Protein AF-A0A837CA44-F1 (afdb_monomer_lite)

Secondary structure (DSSP, 8-state):
-EEEE-SSEEEEEE---TTTTT--SHHHHHHHHHHHHHHHTT--EEEEEE-SHHHHHHHHHTT-EES-HHHHHHHHHHHH-TT---SS---EEEE-

Organism: NCBI:txid754504

Sequence (96 aa):
MTVAPGRNSLRILSIENLGRSRYKGVGTAMIEVADHTRQSAGLSKLSLLSQDEGASAFFYKKGFRFADEGKNAEMRTVISNPRYVSDEILMGEMER

Foldseek 3Di:
DDWDDDPQEIEDEDDDDPPCVPDPCSVVVVVVVSVVVSVVVNHDKYKYWFPDQVVLLVVVVVVKDDPDVVLVVQSVVCVVDVPDDDPDDNTTMIMD

InterPro domains:
  IPR016181 Acyl-CoA N-acyltransferase [SSF55729] (22-71)

pLDDT: mean 92.98, std 3.91, range [80.62, 97.62]

Radius of gyration: 13.85 Å; chains: 1; bounding box: 35×28×38 Å

Structure (mmCIF, N/CA/C/O backbone):
data_AF-A0A837CA44-F1
#
_entry.id   AF-A0A837CA44-F1
#
loop_
_atom_site.group_PDB
_atom_site.id
_atom_site.type_symbol
_atom_site.label_atom_id
_atom_site.label_alt_id
_atom_site.label_comp_id
_atom_site.label_asym_id
_atom_site.label_entity_id
_atom_site.label_seq_id
_atom_site.pdbx_PDB_ins_code
_atom_site.Cartn_x
_atom_site.Cartn_y
_atom_site.Cartn_z
_atom_site.occupancy
_atom_site.B_iso_or_equiv
_atom_site.auth_seq_id
_atom_site.auth_comp_id
_atom_site.auth_asym_id
_atom_site.auth_atom_id
_atom_site.pdbx_PDB_model_num
ATOM 1 N N . MET A 1 1 ? -7.637 -11.335 3.110 1.00 89.88 1 MET A N 1
ATOM 2 C CA . MET A 1 1 ? -6.890 -10.143 3.559 1.00 89.88 1 MET A CA 1
ATOM 3 C C . MET A 1 1 ? -6.812 -10.201 5.065 1.00 89.88 1 MET A C 1
ATOM 5 O O . MET A 1 1 ? -7.831 -10.491 5.682 1.00 89.88 1 MET A O 1
ATOM 9 N N . THR A 1 2 ? -5.645 -9.908 5.626 1.00 94.31 2 THR A N 1
ATOM 10 C CA . THR A 1 2 ? -5.450 -9.823 7.077 1.00 94.31 2 THR A CA 1
ATOM 11 C C . THR A 1 2 ? -5.062 -8.397 7.444 1.00 94.31 2 THR A C 1
ATOM 13 O O . THR A 1 2 ? -4.231 -7.790 6.764 1.00 94.31 2 THR A O 1
ATOM 16 N N . VAL A 1 3 ? -5.663 -7.861 8.507 1.00 94.81 3 VAL A N 1
ATOM 17 C CA . VAL A 1 3 ? -5.384 -6.518 9.030 1.00 94.81 3 VAL A CA 1
ATOM 18 C C . VAL A 1 3 ? -5.116 -6.569 10.531 1.00 94.81 3 VAL A C 1
ATOM 20 O O . VAL A 1 3 ? -5.620 -7.457 11.217 1.00 94.81 3 VAL A O 1
ATOM 23 N N . ALA A 1 4 ? -4.349 -5.611 11.041 1.00 94.94 4 ALA A N 1
ATOM 24 C CA . ALA A 1 4 ? -4.111 -5.431 12.468 1.00 94.94 4 ALA A CA 1
ATOM 25 C C . ALA A 1 4 ? -4.288 -3.958 12.869 1.00 94.94 4 ALA A C 1
ATOM 27 O O . ALA A 1 4 ? -3.830 -3.070 12.142 1.00 94.94 4 ALA A O 1
ATOM 28 N N . PRO A 1 5 ? -4.940 -3.672 14.008 1.00 92.38 5 PRO A N 1
ATOM 29 C CA . PRO A 1 5 ? -5.052 -2.313 14.515 1.00 92.38 5 PRO A CA 1
ATOM 30 C C . PRO A 1 5 ? -3.721 -1.836 15.113 1.00 92.38 5 PRO A C 1
ATOM 32 O O . PRO A 1 5 ? -3.014 -2.587 15.784 1.00 92.38 5 PRO A O 1
ATOM 35 N N . GLY A 1 6 ? -3.400 -0.565 14.891 1.00 88.12 6 GLY A N 1
ATOM 36 C CA . GLY A 1 6 ? -2.365 0.190 15.592 1.00 88.12 6 GLY A CA 1
ATOM 37 C C . GLY A 1 6 ? -2.976 1.326 16.418 1.00 88.12 6 GLY A C 1
ATOM 38 O O . GLY A 1 6 ? -4.191 1.500 16.460 1.00 88.12 6 GLY A O 1
ATOM 39 N N . ARG A 1 7 ? -2.133 2.146 17.060 1.00 85.25 7 ARG A N 1
ATOM 40 C CA . ARG A 1 7 ? -2.587 3.223 17.966 1.00 85.25 7 ARG A CA 1
ATOM 41 C C . ARG A 1 7 ? -3.503 4.259 17.290 1.00 85.25 7 ARG A C 1
ATOM 43 O O . ARG A 1 7 ? -4.367 4.814 17.955 1.00 85.25 7 ARG A O 1
ATOM 50 N N . ASN A 1 8 ? -3.297 4.537 16.000 1.00 92.94 8 ASN A N 1
ATOM 51 C CA . ASN A 1 8 ? -4.134 5.440 15.192 1.00 92.94 8 ASN A CA 1
ATOM 52 C C . ASN A 1 8 ? -4.099 5.062 13.694 1.00 92.94 8 ASN A C 1
ATOM 54 O O . ASN A 1 8 ? -4.142 5.910 12.797 1.00 92.94 8 ASN A O 1
ATOM 58 N N . SER A 1 9 ? -3.929 3.772 13.421 1.00 95.62 9 SER A N 1
ATOM 59 C CA . SER A 1 9 ? -3.774 3.249 12.070 1.00 95.62 9 SER A CA 1
ATOM 60 C C . SER A 1 9 ? -4.382 1.864 11.958 1.00 95.62 9 SER A C 1
ATOM 62 O O . SER A 1 9 ? -4.464 1.125 12.939 1.00 95.62 9 SER A O 1
ATOM 64 N N . LEU A 1 10 ? -4.792 1.506 10.749 1.00 97.31 10 LEU A N 1
ATOM 65 C CA . LEU A 1 10 ? -5.063 0.128 10.378 1.00 97.31 10 LEU A CA 1
ATOM 66 C C . LEU A 1 10 ? -3.905 -0.348 9.505 1.00 97.31 10 LEU A C 1
ATOM 68 O O . LEU A 1 10 ? -3.546 0.324 8.541 1.00 97.31 10 LEU A O 1
ATOM 72 N N . ARG A 1 11 ? -3.305 -1.489 9.835 1.00 97.00 11 ARG A N 1
ATOM 73 C CA . ARG A 1 11 ? -2.227 -2.071 9.039 1.00 97.00 11 ARG A CA 1
ATOM 74 C C . ARG A 1 11 ? -2.748 -3.243 8.227 1.00 97.00 11 ARG A C 1
ATOM 76 O O . ARG A 1 11 ? -3.278 -4.191 8.797 1.00 97.00 11 ARG A O 1
ATOM 83 N N . ILE A 1 12 ? -2.550 -3.212 6.917 1.00 96.75 12 ILE A N 1
ATOM 84 C CA . ILE A 1 12 ? -2.725 -4.371 6.045 1.00 96.75 12 ILE A CA 1
ATOM 85 C C . ILE A 1 12 ? -1.490 -5.258 6.206 1.00 96.75 12 ILE A C 1
ATOM 87 O O . ILE A 1 12 ? -0.370 -4.828 5.937 1.00 96.75 12 ILE A O 1
ATOM 91 N N . LEU A 1 13 ? -1.700 -6.491 6.664 1.00 94.94 13 LEU A N 1
ATOM 92 C CA . LEU A 1 13 ? -0.636 -7.483 6.829 1.00 94.94 13 LEU A CA 1
ATOM 93 C C . LEU A 1 13 ? -0.454 -8.322 5.566 1.00 94.94 13 LEU A C 1
ATOM 95 O O . LEU A 1 13 ? 0.672 -8.604 5.173 1.00 94.94 13 LEU A O 1
ATOM 99 N N . SER A 1 14 ? -1.556 -8.713 4.923 1.00 92.69 14 SER A N 1
ATOM 100 C CA . SER A 1 14 ? -1.503 -9.472 3.675 1.00 92.69 14 SER A CA 1
ATOM 101 C C . SER A 1 14 ? -2.748 -9.271 2.815 1.00 92.69 14 SER A C 1
ATOM 103 O O . SER A 1 14 ? -3.882 -9.184 3.305 1.00 92.69 14 SER A O 1
ATOM 105 N N . ILE A 1 15 ? -2.537 -9.243 1.498 1.00 91.56 15 ILE A N 1
ATOM 106 C CA . ILE A 1 15 ? -3.580 -9.372 0.480 1.00 91.56 15 ILE A CA 1
ATOM 107 C C . ILE A 1 15 ? -3.153 -10.501 -0.450 1.00 91.56 15 ILE A C 1
ATOM 109 O O . ILE A 1 15 ? -2.171 -10.383 -1.176 1.00 91.56 15 ILE A O 1
ATOM 113 N N . GLU A 1 16 ? -3.926 -11.579 -0.456 1.00 90.06 16 GLU A N 1
ATOM 114 C CA . GLU A 1 16 ? -3.667 -12.743 -1.293 1.00 90.06 16 GLU A CA 1
ATOM 115 C C . GLU A 1 16 ? -4.763 -12.882 -2.345 1.00 90.06 16 GLU A C 1
ATOM 117 O O . GLU A 1 16 ? -5.955 -12.780 -2.051 1.00 90.06 16 GLU A O 1
ATOM 122 N N . ASN A 1 17 ? -4.351 -13.119 -3.589 1.00 89.56 17 ASN A N 1
ATOM 123 C CA . ASN A 1 17 ? -5.248 -13.426 -4.694 1.00 89.56 17 ASN A CA 1
ATOM 124 C C . ASN A 1 17 ? -4.694 -14.616 -5.480 1.00 89.56 17 ASN A C 1
ATOM 126 O O . ASN A 1 17 ? -4.043 -14.457 -6.515 1.00 89.56 17 ASN A O 1
ATOM 130 N N . LEU A 1 18 ? -4.971 -15.820 -4.978 1.00 88.69 18 LEU A N 1
ATOM 131 C CA . LEU A 1 18 ? -4.536 -17.080 -5.590 1.00 88.69 18 LEU A CA 1
ATOM 132 C C . LEU A 1 18 ? -5.059 -17.238 -7.030 1.00 88.69 18 LEU A C 1
ATOM 134 O O . LEU A 1 18 ? -4.415 -17.854 -7.872 1.00 88.69 18 LEU A O 1
ATOM 138 N N . GLY A 1 19 ? -6.198 -16.615 -7.346 1.00 89.88 19 GLY A N 1
ATOM 139 C CA . GLY A 1 19 ? -6.808 -16.612 -8.672 1.00 89.88 19 GLY A CA 1
ATOM 140 C C . GLY A 1 19 ? -6.474 -15.386 -9.520 1.00 89.88 19 GLY A C 1
ATOM 141 O O . GLY A 1 19 ? -7.292 -15.028 -10.365 1.00 89.88 19 GLY A O 1
ATOM 142 N N . ARG A 1 20 ? -5.320 -14.721 -9.333 1.00 84.19 20 ARG A N 1
ATOM 143 C CA . ARG A 1 20 ? -4.991 -13.434 -9.995 1.00 84.19 20 ARG A CA 1
ATOM 144 C C . ARG A 1 20 ? -5.113 -13.417 -11.521 1.00 84.19 20 ARG A C 1
ATOM 146 O O . ARG A 1 20 ? -5.231 -12.345 -12.116 1.00 84.19 20 ARG A O 1
ATOM 153 N N . SER A 1 21 ? -5.035 -14.571 -12.182 1.00 88.44 21 SER A N 1
ATOM 154 C CA . SER A 1 21 ? -5.251 -14.699 -13.629 1.00 88.44 21 SER A CA 1
ATOM 155 C C . SER A 1 21 ? -6.726 -14.537 -14.006 1.00 88.44 21 SER A C 1
ATOM 157 O O . SER A 1 21 ? -7.013 -13.897 -15.013 1.00 88.44 21 SER A O 1
ATOM 159 N N . ARG A 1 22 ? -7.641 -15.041 -13.171 1.00 93.88 22 ARG A N 1
ATOM 160 C CA . ARG A 1 22 ? -9.095 -15.052 -13.381 1.00 93.88 22 ARG A CA 1
ATOM 161 C C . ARG A 1 22 ? -9.803 -13.873 -12.712 1.00 93.88 22 ARG A C 1
ATOM 163 O O . ARG A 1 22 ? -10.678 -13.268 -13.316 1.00 93.88 22 ARG A O 1
ATOM 170 N N . TYR A 1 23 ? -9.416 -13.528 -11.487 1.00 92.44 23 TYR A N 1
ATOM 171 C CA . TYR A 1 23 ? -10.076 -12.501 -10.683 1.00 92.44 23 TYR A CA 1
ATOM 172 C C . TYR A 1 23 ? -9.191 -11.259 -10.595 1.00 92.44 23 TYR A C 1
ATOM 174 O O . TYR A 1 23 ? -8.301 -11.149 -9.748 1.00 92.44 23 TYR A O 1
ATOM 182 N N . LYS A 1 24 ? -9.409 -10.322 -11.521 1.00 91.44 24 LYS A N 1
ATOM 183 C CA . LYS A 1 24 ? -8.742 -9.013 -11.531 1.00 91.44 24 LYS A CA 1
ATOM 184 C C . LYS A 1 24 ? -9.413 -8.070 -10.529 1.00 91.44 24 LYS A C 1
ATOM 186 O O . LYS A 1 24 ? -10.548 -8.284 -10.129 1.00 91.44 24 LYS A O 1
ATOM 191 N N . GLY A 1 25 ? -8.695 -7.040 -10.085 1.00 92.38 25 GLY A N 1
ATOM 192 C CA . GLY A 1 25 ? -9.254 -6.007 -9.204 1.00 92.38 25 GLY A CA 1
ATOM 193 C C . GLY A 1 25 ? -9.394 -6.382 -7.722 1.00 92.38 25 GLY A C 1
ATOM 194 O O . GLY A 1 25 ? -9.555 -5.475 -6.914 1.00 92.38 25 GLY A O 1
ATOM 195 N N . VAL A 1 26 ? -9.224 -7.654 -7.333 1.00 93.50 26 VAL A N 1
ATOM 196 C CA . VAL A 1 26 ? -9.321 -8.108 -5.926 1.00 93.50 26 VAL A CA 1
ATOM 197 C C . VAL A 1 26 ? -8.479 -7.246 -4.984 1.00 93.50 26 VAL A C 1
ATOM 199 O O . VAL A 1 26 ? -8.980 -6.791 -3.966 1.00 93.50 26 VAL A O 1
ATOM 202 N N . GLY A 1 27 ? -7.227 -6.941 -5.341 1.00 93.00 27 GLY A N 1
ATOM 203 C CA . GLY A 1 27 ? -6.376 -6.090 -4.504 1.00 93.00 27 GLY A CA 1
ATOM 204 C C . GLY A 1 27 ? -6.924 -4.673 -4.311 1.00 93.00 27 GLY A C 1
ATOM 205 O O . GLY A 1 27 ? -6.779 -4.108 -3.236 1.00 93.00 27 GLY A O 1
ATOM 206 N N . THR A 1 28 ? -7.592 -4.109 -5.325 1.00 95.50 28 THR A N 1
ATOM 207 C CA . THR A 1 28 ? -8.236 -2.788 -5.211 1.00 95.50 28 THR A CA 1
ATOM 208 C C . THR A 1 28 ? -9.418 -2.853 -4.254 1.00 95.50 28 THR A C 1
ATOM 210 O O . THR A 1 28 ? -9.462 -2.072 -3.311 1.00 95.50 28 THR A O 1
ATOM 213 N N . ALA A 1 29 ? -10.308 -3.830 -4.442 1.00 96.25 29 ALA A N 1
ATOM 214 C CA . ALA A 1 29 ? -11.468 -4.017 -3.576 1.00 96.25 29 ALA A CA 1
ATOM 215 C C . ALA A 1 29 ? -11.057 -4.260 -2.112 1.00 96.25 29 ALA A C 1
ATOM 217 O O . ALA A 1 29 ? -11.667 -3.725 -1.194 1.00 96.25 29 ALA A O 1
ATOM 218 N N . MET A 1 30 ? -9.981 -5.018 -1.875 1.00 96.00 30 MET A N 1
ATOM 219 C CA . MET A 1 30 ? -9.469 -5.263 -0.521 1.00 96.00 30 MET A CA 1
ATOM 220 C C . MET A 1 30 ? -8.924 -3.986 0.135 1.00 96.00 30 MET A C 1
ATOM 222 O O . MET A 1 30 ? -9.175 -3.761 1.316 1.00 96.00 30 MET A O 1
ATOM 226 N N . ILE A 1 31 ? -8.235 -3.121 -0.620 1.00 96.62 31 ILE A N 1
ATOM 227 C CA . ILE A 1 31 ? -7.797 -1.806 -0.120 1.00 96.62 31 ILE A CA 1
ATOM 228 C C . ILE A 1 31 ? -9.002 -0.926 0.227 1.00 96.62 31 ILE A C 1
ATOM 230 O O . ILE A 1 31 ? -8.986 -0.273 1.265 1.00 96.62 31 ILE A O 1
ATOM 234 N N . GLU A 1 32 ? -10.046 -0.915 -0.602 1.00 96.62 32 GLU A N 1
ATOM 235 C CA . GLU A 1 32 ? -11.270 -0.141 -0.346 1.00 96.62 32 GLU A CA 1
ATOM 236 C C . GLU A 1 32 ? -11.992 -0.618 0.919 1.00 96.62 32 GLU A C 1
ATOM 238 O O . GLU A 1 32 ? -12.387 0.201 1.749 1.00 96.62 32 GLU A O 1
ATOM 243 N N . VAL A 1 33 ? -12.090 -1.936 1.121 1.00 96.81 33 VAL A N 1
ATOM 244 C CA . VAL A 1 33 ? -12.628 -2.517 2.360 1.00 96.81 33 VAL A CA 1
ATOM 245 C C . VAL A 1 33 ? -11.790 -2.092 3.565 1.00 96.81 33 VAL A C 1
ATOM 247 O O . VAL A 1 33 ? -12.350 -1.649 4.565 1.00 96.81 33 VAL A O 1
ATOM 250 N N . ALA A 1 34 ? -10.460 -2.176 3.477 1.00 96.50 34 ALA A N 1
ATOM 251 C CA . ALA A 1 34 ? -9.582 -1.760 4.567 1.00 96.50 34 ALA A CA 1
ATOM 252 C C . ALA A 1 34 ? -9.704 -0.256 4.873 1.00 96.50 34 ALA A C 1
ATOM 254 O O . ALA A 1 34 ? -9.724 0.128 6.043 1.00 96.50 34 ALA A O 1
ATOM 255 N N . ASP A 1 35 ? -9.842 0.593 3.852 1.00 95.94 35 ASP A N 1
ATOM 256 C CA . ASP A 1 35 ? -10.050 2.032 4.033 1.00 95.94 35 ASP A CA 1
ATOM 257 C C . ASP A 1 35 ? -11.404 2.318 4.703 1.00 95.94 35 ASP A C 1
ATOM 259 O O . ASP A 1 35 ? -11.467 3.094 5.655 1.00 95.94 35 ASP A O 1
ATOM 263 N N . HIS A 1 36 ? -12.473 1.621 4.306 1.00 96.56 36 HIS A N 1
ATOM 264 C CA . HIS A 1 36 ? -13.773 1.719 4.975 1.00 96.56 36 HIS A CA 1
ATOM 265 C C . HIS A 1 36 ? -13.706 1.264 6.443 1.00 96.56 36 HIS A C 1
ATOM 267 O O . HIS A 1 36 ? -14.240 1.933 7.331 1.00 96.56 36 HIS A O 1
ATOM 273 N N . THR A 1 37 ? -13.030 0.145 6.729 1.00 95.56 37 THR A N 1
ATOM 274 C CA . THR A 1 37 ? -12.820 -0.341 8.102 1.00 95.56 37 THR A CA 1
ATOM 275 C C . THR A 1 37 ? -12.052 0.680 8.938 1.00 95.56 37 THR A C 1
ATOM 277 O O . THR A 1 37 ? -12.464 0.982 10.057 1.00 95.56 37 THR A O 1
ATOM 280 N N . ARG A 1 38 ? -10.971 1.252 8.392 1.00 96.25 38 ARG A N 1
ATOM 281 C CA . ARG A 1 38 ? -10.190 2.313 9.039 1.00 96.25 38 ARG A CA 1
ATOM 282 C C . ARG A 1 38 ? -11.075 3.514 9.387 1.00 96.25 38 ARG A C 1
ATOM 284 O O . ARG A 1 38 ? -11.046 3.968 10.528 1.00 96.25 38 ARG A O 1
ATOM 291 N N . GLN A 1 39 ? -11.856 4.008 8.425 1.00 95.62 39 GLN A N 1
ATOM 292 C CA . GLN A 1 39 ? -12.746 5.160 8.612 1.00 95.62 39 GLN A CA 1
ATOM 293 C C . GLN A 1 39 ? -13.819 4.885 9.669 1.00 95.62 39 GLN A C 1
ATOM 295 O O . GLN A 1 39 ? -14.015 5.699 10.567 1.00 95.62 39 GLN A O 1
ATOM 300 N N . SER A 1 40 ? -14.456 3.714 9.609 1.00 95.81 40 SER A N 1
ATOM 301 C CA . SER A 1 40 ? -15.491 3.302 10.569 1.00 95.81 40 SER A CA 1
ATOM 302 C C . SER A 1 40 ? -14.954 3.193 11.998 1.00 95.81 40 SER A C 1
ATOM 304 O O . SER A 1 40 ? -15.671 3.469 12.954 1.00 95.81 40 SER A O 1
ATOM 306 N N . ALA A 1 41 ? -13.684 2.813 12.148 1.00 94.38 41 ALA A N 1
ATOM 307 C CA . ALA A 1 41 ? -12.999 2.738 13.435 1.00 94.38 41 ALA A CA 1
ATOM 308 C C . ALA A 1 41 ? -12.416 4.087 13.909 1.00 94.38 41 ALA A C 1
ATOM 310 O O . ALA A 1 41 ? -11.774 4.130 14.957 1.00 94.38 41 ALA A O 1
ATOM 311 N N . GLY A 1 42 ? -12.590 5.179 13.152 1.00 95.12 42 GLY A N 1
ATOM 312 C CA . GLY A 1 42 ? -12.043 6.497 13.494 1.00 95.12 42 GLY A CA 1
ATOM 313 C C . GLY A 1 42 ? -10.514 6.589 13.407 1.00 95.12 42 GLY A C 1
ATOM 314 O O . GLY A 1 42 ? -9.914 7.460 14.032 1.00 95.12 42 GLY A O 1
ATOM 315 N N . LEU A 1 43 ? -9.866 5.693 12.658 1.00 95.50 43 LEU A N 1
ATOM 316 C CA . LEU A 1 43 ? -8.409 5.642 12.533 1.00 95.50 43 LEU A CA 1
ATOM 317 C C . LEU A 1 43 ? -7.930 6.589 11.429 1.00 95.50 43 LEU A C 1
ATOM 319 O O . LEU A 1 43 ? -8.542 6.682 10.367 1.00 95.50 43 LEU A O 1
ATOM 323 N N . SER A 1 44 ? -6.804 7.269 11.636 1.00 94.81 44 SER A N 1
ATOM 324 C CA . SER A 1 44 ? -6.327 8.289 10.687 1.00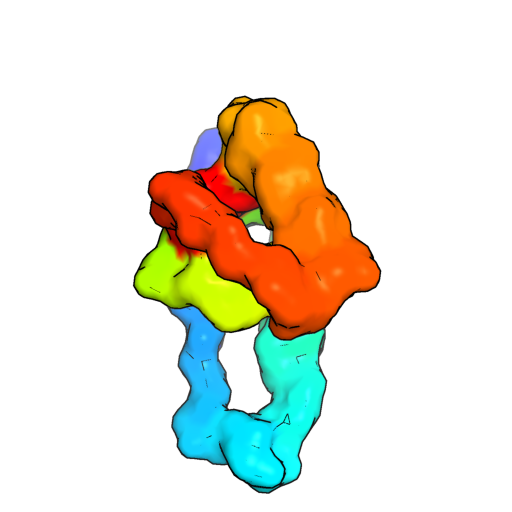 94.81 44 SER A CA 1
ATOM 325 C C . SER A 1 44 ? -5.588 7.746 9.461 1.00 94.81 44 SER A C 1
ATOM 327 O O . SER A 1 44 ? -5.638 8.381 8.414 1.00 94.81 44 SER A O 1
ATOM 329 N N . LYS A 1 45 ? -4.929 6.585 9.575 1.00 96.06 45 LYS A N 1
ATOM 330 C CA . LYS A 1 45 ? -3.999 6.080 8.550 1.00 96.06 45 LYS A CA 1
ATOM 331 C C . LYS A 1 45 ? -4.246 4.631 8.164 1.00 96.06 45 LYS A C 1
ATOM 333 O O . LYS A 1 45 ? -4.645 3.818 9.003 1.00 96.06 45 LYS A O 1
ATOM 338 N N . LEU A 1 46 ? -3.950 4.301 6.913 1.00 97.31 46 LEU A N 1
ATOM 339 C CA . LEU A 1 46 ? -3.843 2.933 6.414 1.00 97.31 46 LEU A CA 1
ATOM 340 C C . LEU A 1 46 ? -2.377 2.663 6.067 1.00 97.31 46 LEU A C 1
ATOM 342 O O . LEU A 1 46 ? -1.793 3.406 5.286 1.00 97.31 46 LEU A O 1
ATOM 346 N N . SER A 1 47 ? -1.772 1.615 6.623 1.00 96.88 47 SER A N 1
ATOM 347 C CA . SER A 1 47 ? -0.371 1.274 6.338 1.00 96.88 47 SER A CA 1
ATOM 348 C C . SER A 1 47 ? -0.182 -0.171 5.904 1.00 96.88 47 SER A C 1
ATOM 350 O O . SER A 1 47 ? -1.053 -1.015 6.110 1.00 96.88 47 SER A O 1
ATOM 352 N N . LEU A 1 48 ? 0.959 -0.459 5.283 1.00 96.31 48 LEU A N 1
ATOM 353 C CA . LEU A 1 48 ? 1.366 -1.795 4.859 1.00 96.31 48 LEU A CA 1
ATOM 354 C C . LEU A 1 48 ? 2.889 -1.894 4.759 1.00 96.31 48 LEU A C 1
ATOM 356 O O . LEU A 1 48 ? 3.569 -0.881 4.620 1.00 96.31 48 LEU A O 1
ATOM 360 N N . LEU A 1 49 ? 3.404 -3.122 4.770 1.00 94.69 49 LEU A N 1
ATOM 361 C CA . LEU A 1 49 ? 4.776 -3.423 4.367 1.00 94.69 49 LEU A CA 1
ATOM 362 C C . LEU A 1 49 ? 4.742 -4.056 2.980 1.00 94.69 49 LEU A C 1
ATOM 364 O O . LEU A 1 49 ? 4.235 -5.166 2.822 1.00 94.69 49 LEU A O 1
ATOM 368 N N . SER A 1 50 ? 5.279 -3.361 1.981 1.00 92.75 50 SER A N 1
ATOM 369 C CA . SER A 1 50 ? 5.446 -3.932 0.648 1.00 92.75 50 SER A CA 1
ATOM 370 C C . SER A 1 50 ? 6.736 -4.746 0.589 1.00 92.75 50 SER A C 1
ATOM 372 O O . SER A 1 50 ? 7.804 -4.235 0.926 1.00 92.75 50 SER A O 1
ATOM 374 N N . GLN A 1 51 ? 6.628 -6.005 0.166 1.00 87.88 51 GLN A N 1
ATOM 375 C CA . GLN A 1 51 ? 7.730 -6.978 0.092 1.00 87.88 51 GLN A CA 1
ATOM 376 C C . GLN A 1 51 ? 8.067 -7.395 -1.351 1.00 87.88 51 GLN A C 1
ATOM 378 O O . GLN A 1 51 ? 8.831 -8.332 -1.556 1.00 87.88 51 GLN A O 1
ATOM 383 N N . ASP A 1 52 ? 7.465 -6.736 -2.341 1.00 88.50 52 ASP A N 1
ATOM 384 C CA . ASP A 1 52 ? 7.649 -6.998 -3.770 1.00 88.50 52 ASP A CA 1
ATOM 385 C C . ASP A 1 52 ? 7.543 -5.658 -4.515 1.00 88.50 52 ASP A C 1
ATOM 387 O O . ASP A 1 52 ? 6.639 -4.866 -4.245 1.00 88.50 52 ASP A O 1
ATOM 391 N N . GLU A 1 53 ? 8.455 -5.379 -5.445 1.00 84.94 53 GLU A N 1
ATOM 392 C CA . GLU A 1 53 ? 8.496 -4.115 -6.196 1.00 84.94 53 GLU A CA 1
ATOM 393 C C . GLU A 1 53 ? 7.273 -3.905 -7.104 1.00 84.94 53 GLU A C 1
ATOM 395 O O . GLU A 1 53 ? 6.741 -2.796 -7.214 1.00 84.94 53 GLU A O 1
ATOM 400 N N . GLY A 1 54 ? 6.761 -4.973 -7.716 1.00 84.75 54 GLY A N 1
ATOM 401 C CA . GLY A 1 54 ? 5.518 -4.946 -8.480 1.0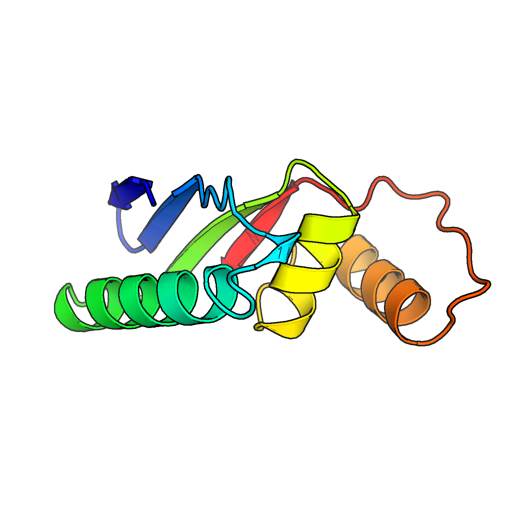0 84.75 54 GLY A CA 1
ATOM 402 C C . GLY A 1 54 ? 4.308 -4.661 -7.588 1.00 84.75 54 GLY A C 1
ATOM 403 O O . GLY A 1 54 ? 3.405 -3.912 -7.983 1.00 84.75 54 GLY A O 1
ATOM 404 N N . ALA A 1 55 ? 4.304 -5.193 -6.363 1.00 89.88 55 ALA A N 1
ATOM 405 C CA . ALA A 1 55 ? 3.301 -4.844 -5.360 1.00 89.88 55 ALA A CA 1
ATOM 406 C C . ALA A 1 55 ? 3.445 -3.382 -4.906 1.00 89.88 55 ALA A C 1
ATOM 408 O O . ALA A 1 55 ? 2.442 -2.669 -4.840 1.00 89.88 55 ALA A O 1
ATOM 409 N N . SER A 1 56 ? 4.670 -2.896 -4.692 1.00 94.56 56 SER A N 1
ATOM 410 C CA . SER A 1 56 ? 4.947 -1.499 -4.346 1.00 94.56 56 SER A CA 1
ATOM 411 C C . SER A 1 56 ? 4.408 -0.537 -5.399 1.00 94.56 56 SER A C 1
ATOM 413 O O . SER A 1 56 ? 3.718 0.423 -5.059 1.00 94.56 56 SER A O 1
ATOM 415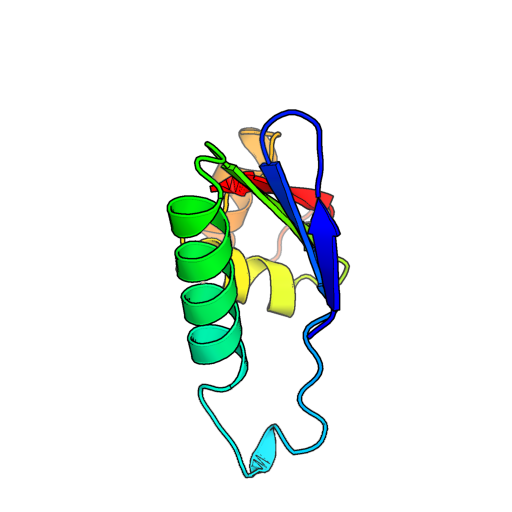 N N . ALA A 1 57 ? 4.639 -0.813 -6.685 1.00 94.00 57 ALA A N 1
ATOM 416 C CA . ALA A 1 57 ? 4.099 -0.004 -7.774 1.00 94.00 57 ALA A CA 1
ATOM 417 C C . ALA A 1 57 ? 2.559 -0.020 -7.798 1.00 94.00 57 ALA A C 1
ATOM 419 O O . ALA A 1 57 ? 1.922 1.011 -8.035 1.00 94.00 57 ALA A O 1
ATOM 420 N N . PHE A 1 58 ? 1.938 -1.175 -7.531 1.00 93.69 58 PHE A N 1
ATOM 421 C CA . PHE A 1 58 ? 0.485 -1.282 -7.389 1.00 93.69 58 PHE A CA 1
ATOM 422 C C . PHE A 1 58 ? -0.043 -0.422 -6.228 1.00 93.69 58 PHE A C 1
ATOM 424 O O . PHE A 1 58 ? -0.962 0.374 -6.436 1.00 93.69 58 PHE A O 1
ATOM 431 N N . PHE A 1 59 ? 0.545 -0.527 -5.035 1.00 96.12 59 PHE A N 1
ATOM 432 C CA . PHE A 1 59 ? 0.133 0.251 -3.864 1.00 96.12 59 PHE A CA 1
ATOM 433 C C . PHE A 1 59 ? 0.385 1.749 -4.047 1.00 96.12 59 PHE A C 1
ATOM 435 O O . PHE A 1 59 ? -0.480 2.563 -3.712 1.00 96.12 59 PHE A O 1
ATOM 442 N N . TYR A 1 60 ? 1.500 2.127 -4.675 1.00 96.56 60 TYR A N 1
ATOM 443 C CA . TYR A 1 60 ? 1.808 3.520 -4.988 1.00 96.56 60 TYR A CA 1
ATOM 444 C C . TYR A 1 60 ? 0.730 4.155 -5.879 1.00 96.56 60 TYR A C 1
ATOM 446 O O . TYR A 1 60 ? 0.247 5.261 -5.609 1.00 96.56 60 TYR A O 1
ATOM 454 N N . LYS A 1 61 ? 0.258 3.418 -6.896 1.00 95.00 61 LYS A N 1
ATOM 455 C CA . LYS A 1 61 ? -0.875 3.824 -7.752 1.00 95.00 61 LYS A CA 1
ATOM 456 C C . LYS A 1 61 ? -2.208 3.912 -6.997 1.00 95.00 61 LYS A C 1
ATOM 458 O O . LYS A 1 61 ? -3.130 4.560 -7.480 1.00 95.00 61 LYS A O 1
ATOM 463 N N . LYS A 1 62 ? -2.321 3.294 -5.817 1.00 95.56 62 LYS A N 1
ATOM 464 C CA . LYS A 1 62 ? -3.487 3.375 -4.915 1.00 95.56 62 LYS A CA 1
ATOM 465 C C . LYS A 1 62 ? -3.363 4.441 -3.826 1.00 95.56 62 LYS A C 1
ATOM 467 O O . LYS A 1 62 ? -4.217 4.515 -2.943 1.00 95.56 62 LYS A O 1
ATOM 472 N N . GLY A 1 63 ? -2.346 5.296 -3.927 1.00 96.38 63 GLY A N 1
ATOM 473 C CA . GLY A 1 63 ? -2.166 6.457 -3.060 1.00 96.38 63 GLY A CA 1
ATOM 474 C C . GLY A 1 63 ? -1.275 6.208 -1.848 1.00 96.38 63 GLY A C 1
ATOM 475 O O . GLY A 1 63 ? -1.038 7.150 -1.104 1.00 96.38 63 GLY A O 1
ATOM 476 N N . PHE A 1 64 ? -0.747 4.995 -1.669 1.00 97.50 64 PHE A N 1
ATOM 477 C CA . PHE A 1 64 ? 0.253 4.737 -0.637 1.00 97.50 64 PHE A CA 1
ATOM 478 C C . PHE A 1 64 ? 1.582 5.402 -0.995 1.00 97.50 64 PHE A C 1
ATOM 480 O O . PHE A 1 64 ? 1.966 5.459 -2.168 1.00 97.50 64 PHE A O 1
ATOM 487 N N . ARG A 1 65 ? 2.307 5.887 0.006 1.00 97.62 65 ARG A N 1
ATOM 488 C CA . ARG A 1 65 ? 3.645 6.468 -0.146 1.00 97.62 65 ARG A CA 1
ATOM 489 C C . ARG A 1 65 ? 4.607 5.812 0.823 1.00 97.62 65 ARG A C 1
ATOM 491 O O . ARG A 1 65 ? 4.202 5.446 1.921 1.00 97.62 65 ARG A O 1
ATOM 498 N N . PHE A 1 66 ? 5.858 5.658 0.406 1.00 97.00 66 PHE A N 1
ATOM 499 C CA . PHE A 1 66 ? 6.928 5.284 1.320 1.00 97.00 66 PHE A CA 1
ATOM 500 C C . PHE A 1 66 ? 7.156 6.413 2.326 1.00 97.00 66 PHE A C 1
ATOM 502 O O . PHE A 1 66 ? 6.927 7.580 2.008 1.00 97.00 66 PHE A O 1
ATOM 509 N N . ALA A 1 67 ? 7.652 6.075 3.515 1.00 92.75 67 ALA A N 1
ATOM 510 C CA . ALA A 1 67 ? 8.123 7.082 4.471 1.00 92.75 67 ALA A CA 1
ATOM 511 C C . ALA A 1 67 ? 9.363 7.849 3.961 1.00 92.75 67 ALA A C 1
ATOM 513 O O . ALA A 1 67 ? 9.656 8.940 4.440 1.00 92.75 67 ALA A O 1
ATOM 514 N N . ASP A 1 68 ? 10.086 7.268 3.000 1.00 93.25 68 ASP A N 1
ATOM 515 C CA . ASP A 1 68 ? 11.265 7.843 2.360 1.00 93.25 68 ASP A CA 1
ATOM 516 C C . ASP A 1 68 ? 10.876 8.586 1.067 1.00 93.25 68 ASP A C 1
ATOM 518 O O . ASP A 1 68 ? 10.366 7.988 0.113 1.00 93.25 68 ASP A O 1
ATOM 522 N N . GLU A 1 69 ? 11.123 9.898 1.030 1.00 92.69 69 GLU A N 1
ATOM 523 C CA . GLU A 1 69 ? 10.847 10.736 -0.142 1.00 92.69 69 GLU A CA 1
ATOM 524 C C . GLU A 1 69 ? 11.734 10.411 -1.351 1.00 92.69 69 GLU A C 1
ATOM 526 O O . GLU A 1 69 ? 11.276 10.575 -2.486 1.00 92.69 69 GLU A O 1
ATOM 531 N N . GLY A 1 70 ? 12.954 9.906 -1.136 1.00 93.69 70 GLY A N 1
ATOM 532 C CA . GLY A 1 70 ? 13.832 9.418 -2.201 1.00 93.69 70 GLY A CA 1
ATOM 533 C C . GLY A 1 70 ? 13.177 8.260 -2.942 1.00 93.69 70 GLY A C 1
ATOM 534 O O . GLY A 1 70 ? 12.927 8.358 -4.144 1.00 93.69 70 GLY A O 1
ATOM 535 N N . LYS A 1 71 ? 12.703 7.257 -2.192 1.00 94.56 71 LYS A N 1
ATOM 536 C CA . LYS A 1 71 ? 11.939 6.133 -2.757 1.00 94.56 71 LYS A CA 1
ATOM 537 C C . LYS A 1 71 ? 10.666 6.579 -3.467 1.00 94.56 71 LYS A C 1
ATOM 539 O O . LYS A 1 71 ? 10.276 5.993 -4.476 1.00 94.56 71 LYS A O 1
ATOM 544 N N . ASN A 1 72 ? 9.980 7.606 -2.958 1.00 95.94 72 ASN A N 1
ATOM 545 C CA . ASN A 1 72 ? 8.800 8.157 -3.630 1.00 95.94 72 ASN A CA 1
ATOM 546 C C . ASN A 1 72 ? 9.168 8.836 -4.959 1.00 95.94 72 ASN A C 1
ATOM 548 O O . ASN A 1 72 ? 8.427 8.697 -5.934 1.00 95.94 72 ASN A O 1
ATOM 552 N N . ALA A 1 73 ? 10.278 9.574 -5.018 1.00 94.81 73 ALA A N 1
ATOM 553 C CA . ALA A 1 73 ? 10.778 10.178 -6.251 1.00 94.81 73 ALA A CA 1
ATOM 554 C C . ALA A 1 73 ? 11.190 9.113 -7.269 1.00 94.81 73 ALA A C 1
ATOM 556 O O . ALA A 1 73 ? 10.758 9.163 -8.421 1.00 94.81 73 ALA A O 1
ATOM 557 N N . GLU A 1 74 ? 11.918 8.108 -6.810 1.00 95.00 74 GLU A N 1
ATOM 558 C CA . GLU A 1 74 ? 12.390 6.998 -7.617 1.00 95.00 74 GLU A CA 1
ATOM 559 C C . GLU A 1 74 ? 11.228 6.166 -8.182 1.00 95.00 74 GLU A C 1
ATOM 561 O O . GLU A 1 74 ? 11.135 5.926 -9.388 1.00 95.00 74 GLU A O 1
ATOM 566 N N . MET A 1 75 ? 10.237 5.842 -7.345 1.00 95.06 75 MET A N 1
ATOM 567 C CA . MET A 1 75 ? 9.013 5.163 -7.775 1.00 95.06 75 MET A CA 1
ATOM 568 C C . MET A 1 75 ? 8.232 5.974 -8.825 1.00 95.06 75 MET A C 1
ATOM 570 O O . MET A 1 75 ? 7.650 5.393 -9.746 1.00 95.06 75 MET A O 1
ATOM 574 N N . ARG A 1 76 ? 8.217 7.316 -8.743 1.00 95.06 76 ARG A N 1
ATOM 575 C CA . ARG A 1 76 ? 7.613 8.163 -9.795 1.00 95.06 76 ARG A CA 1
ATOM 576 C C . ARG A 1 76 ? 8.344 7.999 -11.126 1.00 95.06 76 ARG A C 1
ATOM 578 O O . ARG A 1 76 ? 7.681 7.891 -12.162 1.00 95.06 76 ARG A O 1
ATOM 585 N N . THR A 1 77 ? 9.672 7.949 -11.110 1.00 93.94 77 THR A N 1
ATOM 586 C CA . THR A 1 77 ? 10.493 7.721 -12.306 1.00 93.94 77 THR A CA 1
ATOM 587 C C . THR A 1 77 ? 10.237 6.335 -12.900 1.00 93.94 77 THR A C 1
ATOM 589 O O . THR A 1 77 ? 9.924 6.238 -14.085 1.00 93.94 77 THR A O 1
ATOM 592 N N . VAL A 1 78 ? 10.233 5.276 -12.081 1.00 91.94 78 VAL A N 1
ATOM 593 C CA . VAL A 1 78 ? 9.929 3.899 -12.525 1.00 91.94 78 VAL A CA 1
ATOM 594 C C . VAL A 1 78 ? 8.538 3.795 -13.156 1.00 91.94 78 VAL A C 1
ATOM 596 O O . VAL A 1 78 ? 8.368 3.199 -14.217 1.00 91.94 78 VAL A O 1
ATOM 599 N N . ILE A 1 79 ? 7.516 4.395 -12.537 1.00 91.25 79 ILE A N 1
ATOM 600 C CA . ILE A 1 79 ? 6.142 4.335 -13.060 1.00 91.25 79 ILE A CA 1
ATOM 601 C C . ILE A 1 79 ? 5.996 5.121 -14.371 1.00 91.25 79 ILE A C 1
ATOM 603 O O . ILE A 1 79 ? 5.211 4.717 -15.232 1.00 91.25 79 ILE A O 1
ATOM 607 N N . SER A 1 80 ? 6.706 6.242 -14.517 1.00 91.81 80 SER A N 1
ATOM 608 C CA . SER A 1 80 ? 6.615 7.104 -15.703 1.00 91.81 80 SER A CA 1
ATOM 609 C C . SER A 1 80 ? 7.489 6.637 -16.869 1.00 91.81 80 SER A C 1
ATOM 611 O O . SER A 1 80 ? 7.174 6.952 -18.01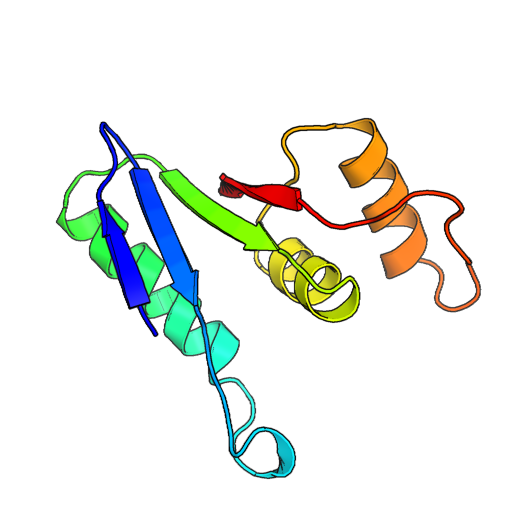7 1.00 91.81 80 SER A O 1
ATOM 613 N N . ASN A 1 81 ? 8.537 5.852 -16.607 1.00 92.56 81 ASN A N 1
ATOM 614 C CA . ASN A 1 81 ? 9.457 5.359 -17.623 1.00 92.56 81 ASN A CA 1
ATOM 615 C C . ASN A 1 81 ? 9.614 3.826 -17.552 1.00 92.56 81 ASN A C 1
ATOM 617 O O . ASN A 1 81 ? 10.438 3.324 -16.793 1.00 92.56 81 ASN A O 1
ATOM 621 N N . PRO A 1 82 ? 8.912 3.064 -18.411 1.00 80.62 82 PRO A N 1
ATOM 622 C CA . PRO A 1 82 ? 8.958 1.599 -18.405 1.00 80.62 82 PRO A CA 1
ATOM 623 C C . PRO A 1 82 ? 10.326 0.975 -18.714 1.00 80.62 82 PRO A C 1
ATOM 625 O O . PRO A 1 82 ? 10.494 -0.226 -18.531 1.00 80.62 82 PRO A O 1
ATOM 628 N N . ARG A 1 83 ? 11.277 1.750 -19.255 1.00 87.38 83 ARG A N 1
ATOM 629 C CA . ARG A 1 83 ? 12.647 1.288 -19.544 1.00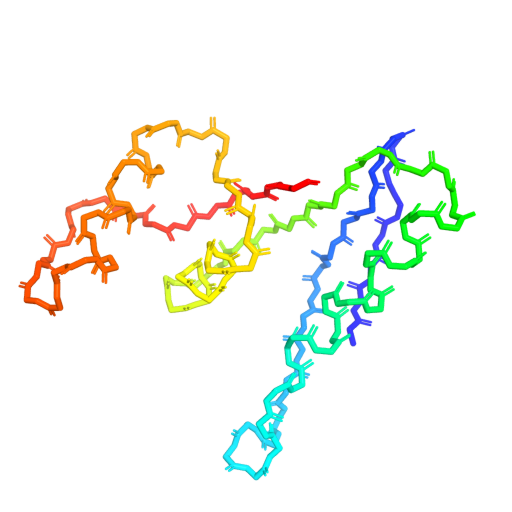 87.38 83 ARG A CA 1
ATOM 630 C C . ARG A 1 83 ? 13.643 1.679 -18.458 1.00 87.38 83 ARG A C 1
ATOM 632 O O . ARG A 1 83 ? 14.808 1.308 -18.556 1.00 87.38 83 ARG A O 1
ATOM 639 N N . TYR A 1 84 ? 13.209 2.467 -17.481 1.00 87.31 84 TYR A N 1
ATOM 640 C CA . TYR A 1 84 ? 14.047 2.859 -16.368 1.00 87.31 84 TYR A CA 1
ATOM 641 C C . TYR A 1 84 ? 14.229 1.675 -15.423 1.00 87.31 84 TYR A C 1
ATOM 643 O O . TYR A 1 84 ? 13.263 1.007 -15.057 1.00 87.31 84 TYR A O 1
ATOM 651 N N . VAL A 1 85 ? 15.478 1.425 -15.052 1.00 83.31 85 VAL A N 1
ATOM 652 C CA . VAL A 1 85 ? 15.851 0.428 -14.055 1.00 83.31 85 VAL A CA 1
ATOM 653 C C . VAL A 1 85 ? 16.346 1.214 -12.855 1.00 83.31 85 VAL A C 1
ATOM 655 O O . VAL A 1 85 ? 17.263 2.019 -12.997 1.00 83.31 85 VAL A O 1
ATOM 658 N N . SER A 1 86 ? 15.680 1.030 -11.720 1.00 83.44 86 SER A N 1
ATOM 659 C CA . SER A 1 86 ? 16.066 1.676 -10.471 1.00 83.44 86 SER A CA 1
ATOM 660 C C . SER A 1 86 ? 17.259 0.952 -9.858 1.00 83.44 86 SER A C 1
ATOM 662 O O . SER A 1 86 ? 17.297 -0.279 -9.862 1.00 83.44 86 SER A O 1
ATOM 664 N N . ASP A 1 87 ? 18.197 1.717 -9.303 1.00 83.50 87 ASP A N 1
ATOM 665 C CA . ASP A 1 87 ? 19.273 1.186 -8.460 1.00 83.50 87 ASP A CA 1
ATOM 666 C C . ASP A 1 87 ? 18.841 1.082 -6.980 1.00 83.50 87 ASP A C 1
ATOM 668 O O . ASP A 1 87 ? 19.572 0.542 -6.146 1.00 83.50 87 ASP A O 1
ATOM 672 N N . GLU A 1 88 ? 17.647 1.581 -6.630 1.00 85.50 88 GLU A N 1
ATOM 673 C CA . GLU A 1 88 ? 17.088 1.494 -5.282 1.00 85.50 88 GLU A CA 1
ATOM 674 C C . GLU A 1 88 ? 16.170 0.284 -5.098 1.00 85.50 88 GLU A C 1
ATOM 67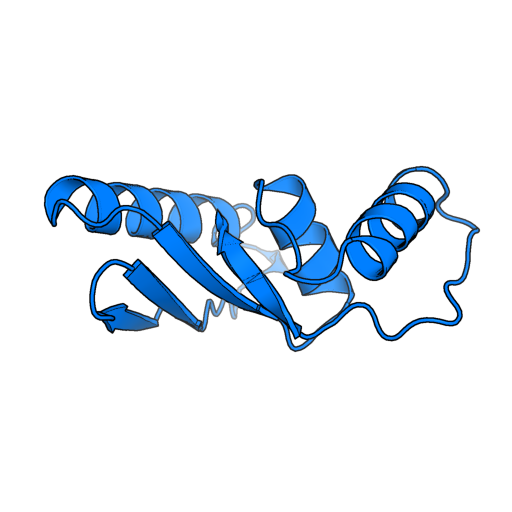6 O O . GLU A 1 88 ? 15.390 -0.105 -5.965 1.00 85.50 88 GLU A O 1
ATOM 681 N N . ILE A 1 89 ? 16.167 -0.255 -3.877 1.00 87.62 89 ILE A N 1
ATOM 682 C CA . ILE A 1 89 ? 15.205 -1.281 -3.474 1.00 87.62 89 ILE A CA 1
ATOM 683 C C . ILE A 1 89 ? 13.864 -0.615 -3.139 1.00 87.62 89 ILE A C 1
ATOM 685 O O . ILE A 1 89 ? 13.659 -0.086 -2.033 1.00 87.62 89 ILE A O 1
ATOM 689 N N . LEU A 1 90 ? 12.913 -0.699 -4.070 1.00 91.81 90 LEU A N 1
ATOM 690 C CA . LEU A 1 90 ? 11.580 -0.096 -3.966 1.00 91.81 90 LEU A CA 1
ATOM 691 C C . LEU A 1 90 ? 10.582 -0.984 -3.210 1.00 91.81 90 LEU A C 1
ATOM 693 O O . LEU A 1 90 ? 9.497 -1.320 -3.685 1.00 91.81 90 LEU A O 1
ATOM 697 N N . MET A 1 91 ? 10.954 -1.346 -1.987 1.00 94.31 91 MET A N 1
ATOM 698 C CA . MET A 1 91 ? 10.155 -2.101 -1.020 1.00 94.31 91 MET A CA 1
ATOM 699 C C . MET A 1 91 ? 10.248 -1.437 0.360 1.00 94.31 91 MET A C 1
ATOM 701 O O . MET A 1 91 ? 11.158 -0.639 0.620 1.00 94.31 91 MET A O 1
ATOM 705 N N . GLY A 1 92 ? 9.315 -1.756 1.256 1.00 94.31 92 GLY A N 1
ATOM 706 C CA . GLY A 1 92 ? 9.294 -1.215 2.614 1.00 94.31 92 GLY A CA 1
ATOM 707 C C . GLY A 1 92 ? 7.926 -0.723 3.071 1.00 94.31 92 GLY A C 1
ATOM 708 O O . GLY A 1 92 ? 6.892 -1.031 2.478 1.00 94.31 92 GLY A O 1
ATOM 709 N N . GLU A 1 93 ? 7.942 0.007 4.182 1.00 95.44 93 GLU A N 1
ATOM 710 C CA . GLU A 1 93 ? 6.752 0.574 4.813 1.00 95.44 93 GLU A CA 1
ATOM 711 C C . GLU A 1 93 ? 6.108 1.637 3.922 1.00 95.44 93 GLU A C 1
ATOM 713 O O . GLU A 1 93 ? 6.792 2.531 3.415 1.00 95.44 93 GLU A O 1
ATOM 718 N N . MET A 1 94 ? 4.787 1.550 3.763 1.00 97.06 94 MET A N 1
ATOM 719 C CA . MET A 1 94 ? 3.992 2.529 3.033 1.00 97.06 94 MET A CA 1
ATOM 720 C C . MET A 1 94 ? 2.736 2.921 3.814 1.00 97.06 94 MET A C 1
ATOM 722 O O . MET A 1 94 ? 2.137 2.084 4.494 1.00 97.06 94 MET A O 1
ATOM 726 N N . GLU A 1 95 ? 2.295 4.171 3.676 1.00 96.81 95 GLU A N 1
ATOM 727 C CA . GLU A 1 95 ? 1.075 4.684 4.311 1.00 96.81 95 GLU A CA 1
ATOM 728 C C . GLU A 1 95 ? 0.239 5.598 3.401 1.00 96.81 95 GLU A C 1
ATOM 730 O O . GLU A 1 95 ? 0.735 6.126 2.402 1.00 96.81 95 GLU A O 1
ATOM 735 N N . ARG A 1 96 ? -1.046 5.735 3.746 1.00 93.62 96 ARG A N 1
ATOM 736 C CA . ARG A 1 96 ? -2.043 6.632 3.152 1.00 93.62 96 ARG A CA 1
ATOM 737 C C . ARG A 1 96 ? -2.958 7.200 4.238 1.00 93.62 96 ARG A C 1
ATOM 739 O O . ARG A 1 96 ? -3.236 6.469 5.222 1.00 93.62 96 ARG A O 1
#